Protein AF-A0A352Q0L5-F1 (afdb_monomer_lite)

Foldseek 3Di:
DPPPDDPPDDDPVDDDPDDDDWLPAQAQKEKEFAFPDDAPQDAQKKKWKKWAALDWPLVVLVLVCVVVVHPSVQKAFADIDDNSHGYITMIIGGHPPDGDDDDCPPRDDVRMDTDDMGHHHDGHHYNRTPDMDIRHDD

Radius of gyration: 18.24 Å; chains: 1; bounding box: 45×39×48 Å

Secondary structure (DSSP, 8-state):
-PPPP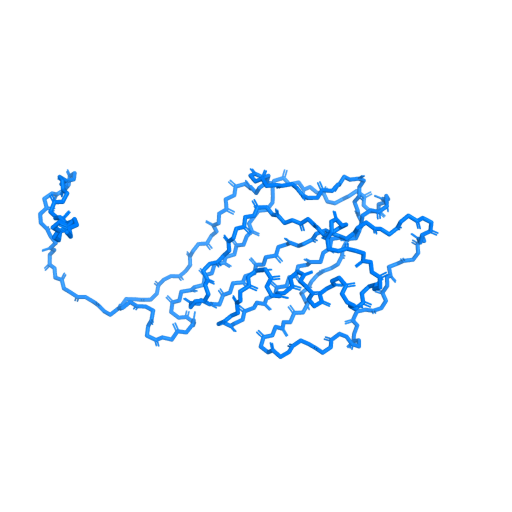P--PPPTT-S-S------SSSTTEEEEEEPS----S-SSEEEEEEEEES--HHHHHHHHHHHHT--GGGEEES----SSSEEEEEEEEE-TT--SPPP-TT---TTEEEEEEEEESS---TT---EEEEEE--

pLDDT: mean 90.78, std 8.63, range [50.72, 98.06]

Sequence (138 aa):
MPGPWSLDFNRAWGEALGHAMFRVSAEDFVVEELLDQSFSGTGEHVYVQVLKRNENTRWLAERLADQFGVPRCQIGYAGLKDRRALATQWFSVCLPGHQTLPDLSEIELSNCQILSVARHRRKLRRGTHYGNRFEIIL

Structure (mmCIF, N/CA/C/O backbone):
data_AF-A0A352Q0L5-F1
#
_entry.id   AF-A0A352Q0L5-F1
#
loop_
_atom_site.group_PDB
_atom_site.id
_atom_site.type_symbol
_atom_site.label_atom_id
_atom_site.label_alt_id
_atom_site.label_comp_id
_atom_site.label_asym_id
_atom_site.label_entity_id
_atom_site.label_seq_id
_atom_site.pdbx_PDB_ins_code
_atom_site.Cartn_x
_atom_site.Cartn_y
_atom_site.Cartn_z
_atom_site.occupancy
_atom_site.B_iso_or_equiv
_atom_site.auth_seq_id
_atom_site.auth_comp_id
_atom_site.auth_asym_id
_atom_site.auth_atom_id
_atom_site.pdbx_PDB_model_num
ATOM 1 N N . MET A 1 1 ? 4.919 29.223 -22.007 1.00 50.72 1 MET A N 1
ATOM 2 C CA . MET A 1 1 ? 4.958 27.748 -21.937 1.00 50.72 1 MET A CA 1
ATOM 3 C C . MET A 1 1 ? 6.346 27.355 -21.464 1.00 50.72 1 MET A C 1
ATOM 5 O O . MET A 1 1 ? 7.288 27.820 -22.097 1.00 50.72 1 MET A O 1
ATOM 9 N N . PRO A 1 2 ? 6.520 26.589 -20.375 1.00 53.91 2 PRO A N 1
ATOM 10 C CA . PRO A 1 2 ? 7.808 25.944 -20.143 1.00 53.91 2 PRO A CA 1
ATOM 11 C C . PRO A 1 2 ? 8.100 25.061 -21.365 1.00 53.91 2 PRO A C 1
ATOM 13 O O . PRO A 1 2 ? 7.200 24.362 -21.834 1.00 53.91 2 PRO A O 1
ATOM 16 N N . GLY A 1 3 ? 9.301 25.177 -21.937 1.00 62.97 3 GLY A N 1
ATOM 17 C CA . GLY A 1 3 ? 9.722 24.364 -23.080 1.00 62.97 3 GLY A CA 1
ATOM 18 C C . GLY A 1 3 ? 9.716 22.866 -22.745 1.00 62.97 3 GLY A C 1
ATOM 19 O O . GLY A 1 3 ? 9.602 22.508 -21.569 1.00 62.97 3 GLY A O 1
ATOM 20 N N . PRO A 1 4 ? 9.815 21.977 -23.749 1.00 77.06 4 PRO A N 1
ATOM 21 C CA . PRO A 1 4 ? 9.886 20.546 -23.492 1.00 77.06 4 PRO A CA 1
ATOM 22 C C . PRO A 1 4 ? 11.085 20.267 -22.584 1.00 77.06 4 PRO A C 1
ATOM 24 O O . PRO A 1 4 ? 12.217 20.636 -22.896 1.00 77.06 4 PRO A O 1
ATOM 27 N N . TRP A 1 5 ? 10.825 19.659 -21.429 1.00 75.62 5 TRP A N 1
ATOM 28 C CA . TRP A 1 5 ? 11.878 19.175 -20.549 1.00 75.62 5 TRP A CA 1
ATOM 29 C C . TRP A 1 5 ? 12.723 18.177 -21.337 1.00 75.62 5 TRP A C 1
ATOM 31 O O . TRP A 1 5 ? 12.187 17.199 -21.861 1.00 75.62 5 TRP A O 1
ATOM 41 N N . SER A 1 6 ? 14.026 18.437 -21.447 1.00 79.44 6 SER A N 1
ATOM 42 C CA . SER A 1 6 ? 14.937 17.457 -22.026 1.00 79.44 6 SER A CA 1
ATOM 43 C C . SER A 1 6 ? 14.931 16.210 -21.144 1.00 79.44 6 SER A C 1
ATOM 45 O O . SER A 1 6 ? 15.141 16.305 -19.935 1.00 79.44 6 SER A O 1
ATOM 47 N N . LEU A 1 7 ? 14.670 15.052 -21.750 1.00 80.25 7 LEU A N 1
ATOM 48 C CA . LEU A 1 7 ? 14.841 13.742 -21.115 1.00 80.25 7 LEU A CA 1
ATOM 49 C C . LEU A 1 7 ? 16.274 13.211 -21.290 1.00 80.25 7 LEU A C 1
ATOM 51 O O . LEU A 1 7 ? 16.550 12.060 -20.949 1.00 80.25 7 LEU A O 1
ATOM 55 N N . ASP A 1 8 ? 17.172 14.040 -21.826 1.00 82.75 8 ASP A N 1
ATOM 56 C CA . ASP A 1 8 ? 18.585 13.732 -22.023 1.00 82.75 8 ASP A CA 1
ATOM 57 C C . ASP A 1 8 ? 19.369 13.962 -20.723 1.00 82.75 8 ASP A C 1
ATOM 59 O O . ASP A 1 8 ? 20.071 14.956 -20.532 1.00 82.75 8 ASP A O 1
ATOM 63 N N . PHE A 1 9 ? 19.135 13.076 -19.757 1.00 86.81 9 PHE A N 1
ATOM 64 C CA . PHE A 1 9 ? 19.859 13.064 -18.492 1.00 86.81 9 PHE A CA 1
ATOM 65 C C . PHE A 1 9 ? 21.189 12.323 -18.646 1.00 86.81 9 PHE A C 1
ATOM 67 O O . PHE A 1 9 ? 21.256 11.293 -19.315 1.00 86.81 9 PHE A O 1
ATOM 74 N N . ASN A 1 10 ? 22.227 12.786 -17.940 1.00 91.19 10 ASN A N 1
ATOM 75 C CA . ASN A 1 10 ? 23.515 12.092 -17.874 1.00 91.19 10 ASN A CA 1
ATOM 76 C C . ASN A 1 10 ? 23.330 10.622 -17.454 1.00 91.19 10 ASN A C 1
ATOM 78 O O . ASN A 1 10 ? 22.744 10.333 -16.407 1.00 91.19 10 ASN A O 1
ATOM 82 N N . ARG A 1 11 ? 23.869 9.694 -18.251 1.00 90.44 11 ARG A N 1
ATOM 83 C CA . ARG A 1 11 ? 23.773 8.246 -18.020 1.00 90.44 11 ARG A CA 1
ATOM 84 C C . ARG A 1 11 ? 25.062 7.718 -17.401 1.00 90.44 11 ARG A C 1
ATOM 86 O O . ARG A 1 11 ? 26.132 7.878 -17.977 1.00 90.44 11 ARG A O 1
ATOM 93 N N . ALA A 1 12 ? 24.959 7.027 -16.266 1.00 93.94 12 ALA A N 1
ATOM 94 C CA . ALA A 1 12 ? 26.126 6.457 -15.582 1.00 93.94 12 ALA A CA 1
ATOM 95 C C . ALA A 1 12 ? 26.863 5.380 -16.407 1.00 93.94 12 ALA A C 1
ATOM 97 O O . ALA A 1 12 ? 28.054 5.171 -16.200 1.00 93.94 12 ALA A O 1
ATOM 98 N N . TRP A 1 13 ? 26.167 4.717 -17.339 1.00 92.50 13 TRP A N 1
ATOM 99 C CA . TRP A 1 13 ? 26.669 3.556 -18.091 1.00 92.50 13 TRP A CA 1
ATOM 100 C C . TRP A 1 13 ? 26.662 3.751 -19.617 1.00 92.50 13 TRP A C 1
ATOM 102 O O . TRP A 1 13 ? 26.784 2.780 -20.357 1.00 92.50 13 TRP A O 1
ATOM 112 N N . GLY A 1 14 ? 26.524 4.992 -20.096 1.00 92.19 14 GLY A N 1
ATOM 113 C CA . GLY A 1 14 ? 26.389 5.290 -21.526 1.00 92.19 14 GLY A CA 1
ATOM 114 C C . GLY A 1 14 ? 24.984 5.024 -22.078 1.00 92.19 14 GLY A C 1
ATOM 115 O O . GLY A 1 14 ? 24.009 4.967 -21.325 1.00 92.19 14 GLY A O 1
ATOM 116 N N . GLU A 1 15 ? 24.878 4.921 -23.403 1.00 92.06 15 GLU A N 1
ATOM 117 C CA . GLU A 1 15 ? 23.601 4.815 -24.120 1.00 92.06 15 GLU A CA 1
ATOM 118 C C . GLU A 1 15 ? 22.881 3.474 -23.926 1.00 92.06 15 GLU A C 1
ATOM 120 O O . GLU A 1 15 ? 23.479 2.449 -23.598 1.00 92.06 15 GLU A O 1
ATOM 125 N N . ALA A 1 16 ? 21.564 3.479 -24.152 1.00 90.38 16 ALA A N 1
ATOM 126 C CA . ALA A 1 16 ? 20.765 2.257 -24.140 1.00 90.38 16 ALA A CA 1
ATOM 127 C C . ALA A 1 16 ? 21.186 1.306 -25.276 1.00 90.38 16 ALA A C 1
ATOM 129 O O . ALA A 1 16 ? 21.384 1.729 -26.412 1.00 90.38 16 ALA A O 1
ATOM 130 N N . LEU A 1 17 ? 21.265 0.005 -24.981 1.00 94.00 17 LEU A N 1
ATOM 131 C CA . LEU A 1 17 ? 21.675 -1.021 -25.952 1.00 94.00 17 LEU A CA 1
ATOM 132 C C . LEU A 1 17 ? 20.545 -1.464 -26.901 1.00 94.00 17 LEU A C 1
ATOM 134 O O . LEU A 1 17 ? 20.798 -2.168 -27.874 1.00 94.00 17 LEU A O 1
ATOM 138 N N . GLY A 1 18 ? 19.296 -1.090 -26.614 1.00 94.19 18 GLY A N 1
ATOM 139 C CA . GLY A 1 18 ? 18.121 -1.499 -27.378 1.00 94.19 18 GLY A CA 1
ATOM 140 C C . GLY A 1 18 ? 16.820 -0.967 -26.781 1.00 94.19 18 GLY A C 1
ATOM 141 O O . GLY A 1 18 ? 16.833 -0.141 -25.867 1.00 94.19 18 GLY A O 1
ATOM 142 N N . HIS A 1 19 ? 15.696 -1.460 -27.301 1.00 95.19 19 HIS A N 1
ATOM 143 C CA . HIS A 1 19 ? 14.349 -1.073 -26.882 1.00 95.19 19 HIS A CA 1
ATOM 144 C C . HIS A 1 19 ? 13.561 -2.301 -26.425 1.00 95.19 19 HIS A C 1
ATOM 146 O O . HIS A 1 19 ? 13.763 -3.396 -26.947 1.00 95.19 19 HIS A O 1
ATOM 152 N N . ALA A 1 20 ? 12.650 -2.093 -25.481 1.00 96.25 20 ALA A N 1
ATOM 153 C CA . ALA A 1 20 ? 11.746 -3.108 -24.960 1.00 96.25 20 ALA A CA 1
ATOM 154 C C . ALA A 1 20 ? 10.381 -2.478 -24.662 1.00 96.25 20 ALA A C 1
ATOM 156 O O . ALA A 1 20 ? 10.263 -1.247 -24.595 1.00 96.25 20 ALA A O 1
ATOM 157 N N . MET A 1 21 ? 9.356 -3.309 -24.496 1.00 96.50 21 MET A N 1
ATOM 158 C CA . MET A 1 21 ? 8.046 -2.821 -24.087 1.00 96.50 21 MET A CA 1
ATOM 159 C C . MET A 1 21 ? 8.019 -2.708 -22.561 1.00 96.50 21 MET A C 1
ATOM 161 O O . MET A 1 21 ? 8.751 -3.379 -21.852 1.00 96.50 21 MET A O 1
ATOM 165 N N . PHE A 1 22 ? 7.207 -1.805 -22.019 1.00 94.50 22 PHE A N 1
ATOM 166 C CA . PHE A 1 22 ? 7.149 -1.614 -20.572 1.00 94.50 22 PHE A CA 1
ATOM 167 C C . PHE A 1 22 ? 5.721 -1.335 -20.137 1.00 94.50 22 PHE A C 1
ATOM 169 O O . PHE A 1 22 ? 5.088 -0.413 -20.661 1.00 94.50 22 PHE A O 1
ATOM 176 N N . ARG A 1 23 ? 5.238 -2.101 -19.148 1.00 93.88 23 ARG A N 1
ATOM 177 C CA . ARG A 1 23 ? 3.869 -1.994 -18.612 1.00 93.88 23 ARG A CA 1
ATOM 178 C C . ARG A 1 23 ? 2.803 -2.143 -19.712 1.00 93.88 23 ARG A C 1
ATOM 180 O O . ARG A 1 23 ? 1.909 -1.296 -19.807 1.00 93.88 23 ARG A O 1
ATOM 187 N N . VAL A 1 24 ? 2.915 -3.174 -20.559 1.00 96.38 24 VAL A N 1
ATOM 188 C CA . VAL A 1 24 ? 1.899 -3.485 -21.587 1.00 96.38 24 VAL A CA 1
ATOM 189 C C . VAL A 1 24 ? 0.619 -3.963 -20.906 1.00 96.38 24 VAL A C 1
ATOM 191 O O . VAL A 1 24 ? -0.474 -3.499 -21.232 1.00 96.38 24 VAL A O 1
ATOM 194 N N . SER A 1 25 ? 0.771 -4.830 -19.908 1.00 96.38 25 SER A N 1
ATOM 195 C CA . SER A 1 25 ? -0.263 -5.264 -18.974 1.00 96.38 25 SER A CA 1
ATOM 196 C C . SER A 1 25 ? 0.046 -4.794 -17.541 1.00 96.38 25 SER A C 1
ATOM 198 O O . SER A 1 25 ? 1.108 -4.228 -17.268 1.00 96.38 25 SER A O 1
ATOM 200 N N . ALA A 1 26 ? -0.892 -4.985 -16.607 1.00 96.06 26 ALA A N 1
ATOM 201 C CA . ALA A 1 26 ? -0.633 -4.678 -15.196 1.00 96.06 26 ALA A CA 1
ATOM 202 C C . ALA A 1 26 ? 0.343 -5.691 -14.581 1.00 96.06 26 ALA A C 1
ATOM 204 O O . ALA A 1 26 ? 1.119 -5.351 -13.692 1.00 96.06 26 ALA A O 1
ATOM 205 N N . GLU A 1 27 ? 0.281 -6.922 -15.075 1.00 97.00 27 GLU A N 1
ATOM 206 C CA . GLU A 1 27 ? 1.064 -8.077 -14.667 1.00 97.00 27 GLU A CA 1
ATOM 207 C C . GLU A 1 27 ? 2.545 -7.933 -15.057 1.00 97.00 27 GLU A C 1
ATOM 209 O O . GLU A 1 27 ? 3.405 -8.453 -14.358 1.00 97.00 27 GLU A O 1
ATOM 214 N N . ASP A 1 28 ? 2.861 -7.134 -16.082 1.00 97.56 28 ASP A N 1
ATOM 215 C CA . ASP A 1 28 ? 4.249 -6.826 -16.468 1.00 97.56 28 ASP A CA 1
ATOM 216 C C . ASP A 1 28 ? 4.979 -5.945 -15.442 1.00 97.56 28 ASP A C 1
ATOM 218 O O . ASP A 1 28 ? 6.179 -5.699 -15.568 1.00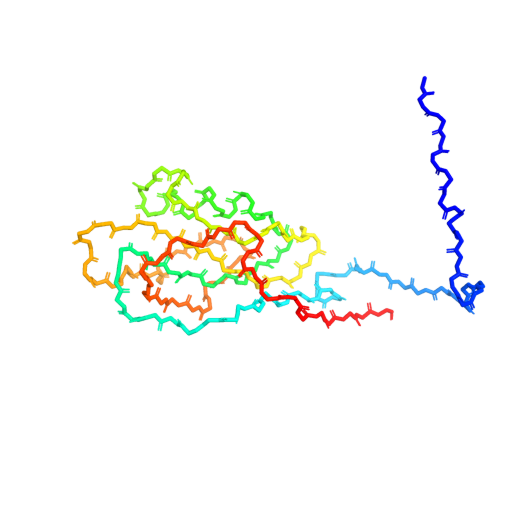 97.56 28 ASP A O 1
ATOM 222 N N . PHE A 1 29 ? 4.255 -5.385 -14.471 1.00 97.88 29 PHE A N 1
ATOM 223 C CA . PHE A 1 29 ? 4.815 -4.509 -13.452 1.00 97.88 29 PHE A CA 1
ATOM 224 C C . PHE A 1 29 ? 4.164 -4.784 -12.105 1.00 97.88 29 PHE A C 1
ATOM 226 O O . PHE A 1 29 ? 3.197 -4.127 -11.697 1.00 97.88 29 PHE A O 1
ATOM 233 N N . VAL A 1 30 ? 4.728 -5.768 -11.412 1.00 98.06 30 VAL A N 1
ATOM 234 C CA . VAL A 1 30 ? 4.295 -6.159 -10.076 1.00 98.06 30 VAL A CA 1
ATOM 235 C C . VAL A 1 30 ? 5.074 -5.368 -9.035 1.00 98.06 30 VAL A C 1
ATOM 237 O O . VAL A 1 30 ? 6.301 -5.260 -9.099 1.00 98.06 30 VAL A O 1
ATOM 240 N N . VAL A 1 31 ? 4.357 -4.810 -8.062 1.00 97.50 31 VAL A N 1
ATOM 241 C CA . VAL A 1 31 ? 4.946 -4.075 -6.938 1.00 97.50 31 VAL A CA 1
ATOM 242 C C . VAL A 1 31 ? 4.457 -4.666 -5.630 1.00 97.50 31 VAL A C 1
ATOM 244 O O . VAL A 1 31 ? 3.280 -4.549 -5.298 1.00 97.50 31 VAL A O 1
ATOM 247 N N . GLU A 1 32 ? 5.363 -5.230 -4.848 1.00 96.81 32 GLU A N 1
ATOM 248 C CA . GLU A 1 32 ? 5.063 -5.715 -3.507 1.00 96.81 32 GLU A CA 1
ATOM 249 C C . GLU A 1 32 ? 5.581 -4.730 -2.455 1.00 96.81 32 GLU A C 1
ATOM 251 O O . GLU A 1 32 ? 6.781 -4.449 -2.391 1.00 96.81 32 GLU A O 1
ATOM 256 N N . GLU A 1 33 ? 4.686 -4.177 -1.630 1.00 96.06 33 GLU A N 1
ATOM 257 C CA . GLU A 1 33 ? 5.084 -3.318 -0.511 1.00 96.06 33 GLU A CA 1
ATOM 258 C C . GLU A 1 33 ? 5.622 -4.142 0.662 1.00 96.06 33 GLU A C 1
ATOM 260 O O . GLU A 1 33 ? 4.903 -4.953 1.249 1.00 96.06 33 GLU A O 1
ATOM 265 N N . LEU A 1 34 ? 6.868 -3.861 1.052 1.00 94.25 34 LEU A N 1
ATOM 266 C CA . LEU A 1 34 ? 7.534 -4.509 2.176 1.00 94.25 34 LEU A CA 1
ATOM 267 C C . LEU A 1 34 ? 7.494 -3.604 3.413 1.00 94.25 34 LEU A C 1
ATOM 269 O O . LEU A 1 34 ? 7.885 -2.432 3.362 1.00 94.25 34 LEU A O 1
ATOM 273 N N . LEU A 1 35 ? 7.049 -4.157 4.541 1.00 92.06 35 LEU A N 1
ATOM 274 C CA . LEU A 1 35 ? 7.146 -3.522 5.855 1.00 92.06 35 LEU A CA 1
ATOM 275 C C . LEU A 1 35 ? 8.302 -4.152 6.642 1.00 92.06 35 LEU A C 1
ATOM 277 O O . LEU A 1 35 ? 8.431 -5.370 6.659 1.00 92.06 35 LEU A O 1
ATOM 281 N N . ASP A 1 36 ? 9.093 -3.335 7.339 1.00 83.81 36 ASP A N 1
ATOM 282 C CA . ASP A 1 36 ? 10.144 -3.791 8.271 1.00 83.81 36 ASP A CA 1
ATOM 283 C C . ASP A 1 36 ? 9.591 -3.867 9.701 1.00 83.81 36 ASP A C 1
ATOM 285 O O . ASP A 1 36 ? 10.094 -3.254 10.642 1.00 83.81 36 ASP A O 1
ATOM 289 N N . GLN A 1 37 ? 8.430 -4.505 9.855 1.00 77.75 37 GLN A N 1
ATOM 290 C CA . GLN A 1 37 ? 7.801 -4.652 11.163 1.00 77.75 37 GLN A CA 1
ATOM 291 C C . GLN A 1 37 ? 6.888 -5.869 11.230 1.00 77.75 37 GLN A C 1
ATOM 293 O O . GLN A 1 37 ? 6.075 -6.118 10.340 1.00 77.75 37 GLN A O 1
ATOM 298 N N . SER A 1 38 ? 6.954 -6.557 12.365 1.00 88.38 38 SER A N 1
ATOM 299 C CA . SER A 1 38 ? 5.945 -7.531 12.760 1.00 88.38 38 SER A CA 1
ATOM 300 C C . SER A 1 38 ? 4.718 -6.824 13.332 1.00 88.38 38 SER A C 1
ATOM 302 O O . SER A 1 38 ? 4.819 -5.840 14.076 1.00 88.38 38 SER A O 1
ATOM 304 N N . PHE A 1 39 ? 3.535 -7.350 13.027 1.00 94.12 39 PHE A N 1
ATOM 305 C CA . PHE A 1 39 ? 2.299 -6.875 13.639 1.00 94.12 39 PHE A CA 1
ATOM 306 C C . PHE A 1 39 ? 2.240 -7.265 15.116 1.00 94.12 39 PHE A C 1
ATOM 308 O O . PHE A 1 39 ? 2.735 -8.310 15.523 1.00 94.12 39 PHE A O 1
ATOM 315 N N . SER A 1 40 ? 1.619 -6.419 15.940 1.00 93.25 40 SER A N 1
ATOM 316 C CA . SER A 1 40 ? 1.625 -6.614 17.399 1.00 93.25 40 SER A CA 1
ATOM 317 C C . SER A 1 40 ? 0.489 -7.510 17.887 1.00 93.25 40 SER A C 1
ATOM 319 O O . SER A 1 40 ? 0.373 -7.723 19.091 1.00 93.25 40 SER A O 1
ATOM 321 N N . GLY A 1 41 ? -0.413 -7.934 16.994 1.00 92.12 41 GLY A N 1
ATOM 322 C CA . GLY A 1 41 ? -1.609 -8.725 17.315 1.00 92.12 41 GLY A CA 1
ATOM 323 C C . GLY A 1 41 ? -2.661 -7.984 18.152 1.00 92.12 41 GLY A C 1
ATOM 324 O O . GLY A 1 41 ? -3.760 -8.479 18.352 1.00 92.12 41 GLY A O 1
ATOM 325 N N . THR A 1 42 ? -2.349 -6.775 18.615 1.00 91.31 42 THR A N 1
ATOM 326 C CA . THR A 1 42 ? -3.158 -5.952 19.520 1.00 91.31 42 THR A CA 1
ATOM 327 C C . THR A 1 42 ? -3.059 -4.483 19.130 1.00 91.31 42 THR A C 1
ATOM 329 O O . THR A 1 42 ? -2.083 -4.075 18.490 1.00 91.31 42 THR A O 1
ATOM 332 N N . GLY A 1 43 ? -4.036 -3.687 19.564 1.00 92.44 43 GLY A N 1
ATOM 333 C CA . GLY A 1 43 ? -4.070 -2.239 19.375 1.00 92.44 43 GLY A CA 1
ATOM 334 C C . GLY A 1 43 ? -5.286 -1.759 18.592 1.00 92.44 43 GLY A C 1
ATOM 335 O O . GLY A 1 43 ? -6.090 -2.544 18.091 1.00 92.44 43 GLY A O 1
ATOM 336 N N . GLU A 1 44 ? -5.413 -0.443 18.492 1.00 94.44 44 GLU A N 1
ATOM 337 C CA . GLU A 1 44 ? -6.574 0.207 17.879 1.00 94.44 44 GLU A CA 1
ATOM 338 C C . GLU A 1 44 ? -6.511 0.211 16.351 1.00 94.44 44 GLU A C 1
ATOM 340 O O . GLU A 1 44 ? -7.511 0.507 15.710 1.00 94.44 44 GLU A O 1
ATOM 345 N N . HIS A 1 45 ? -5.373 -0.138 15.743 1.00 95.38 45 HIS A N 1
ATOM 346 C CA . HIS A 1 45 ? -5.250 -0.159 14.291 1.00 95.38 45 HIS A CA 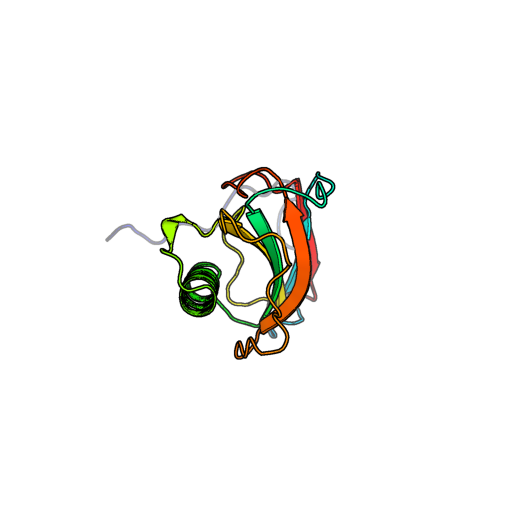1
ATOM 347 C C . HIS A 1 45 ? -5.428 -1.558 13.713 1.00 95.38 45 HIS A C 1
ATOM 349 O O . HIS A 1 45 ? -4.785 -2.514 14.147 1.00 95.38 45 HIS A O 1
ATOM 355 N N . VAL A 1 46 ? -6.239 -1.651 12.664 1.00 95.31 46 VAL A N 1
ATOM 356 C CA . VAL A 1 46 ? -6.336 -2.819 11.789 1.00 95.31 46 VAL A CA 1
ATOM 357 C C . VAL A 1 46 ? -5.560 -2.526 10.518 1.00 95.31 46 VAL A C 1
ATOM 359 O O . VAL A 1 46 ? -5.844 -1.562 9.813 1.00 95.31 46 VAL A O 1
ATOM 362 N N . TYR A 1 47 ? -4.545 -3.332 10.252 1.00 95.50 47 TYR A N 1
ATOM 363 C CA . TYR A 1 47 ? -3.783 -3.314 9.020 1.00 95.50 47 TYR A CA 1
ATOM 364 C C . TYR A 1 47 ? -4.438 -4.252 8.022 1.00 95.50 47 TYR A C 1
ATOM 366 O O . TYR A 1 47 ? -4.795 -5.369 8.382 1.00 95.50 47 TYR A O 1
ATOM 374 N N . VAL A 1 48 ? -4.578 -3.790 6.785 1.00 94.94 48 VAL A N 1
ATOM 375 C CA . VAL A 1 48 ? -5.166 -4.539 5.676 1.00 94.94 48 VAL A CA 1
ATOM 376 C C . VAL A 1 48 ? -4.189 -4.486 4.512 1.00 94.94 48 VAL A C 1
ATOM 378 O O . VAL A 1 48 ? -3.838 -3.397 4.049 1.00 94.94 48 VAL A O 1
ATOM 381 N N . GLN A 1 49 ? -3.733 -5.649 4.055 1.00 95.50 49 GLN A N 1
ATOM 382 C CA . GLN A 1 49 ? -2.960 -5.769 2.827 1.00 95.50 49 GLN A CA 1
ATOM 383 C C . GLN A 1 49 ? -3.921 -5.974 1.672 1.00 95.50 49 GLN A C 1
ATOM 385 O O . GLN A 1 49 ? -4.734 -6.899 1.690 1.00 95.50 49 GLN A O 1
ATOM 390 N N . VAL A 1 50 ? -3.809 -5.127 0.660 1.00 95.75 50 VAL A N 1
ATOM 391 C CA . VAL A 1 50 ? -4.673 -5.167 -0.511 1.00 95.75 50 VAL A CA 1
ATOM 392 C C . VAL A 1 50 ? -3.815 -5.352 -1.750 1.00 95.75 50 VAL A C 1
ATOM 394 O O . VAL A 1 50 ? -2.916 -4.551 -2.004 1.00 95.75 50 VAL A O 1
ATOM 397 N N . LEU A 1 51 ? -4.111 -6.390 -2.525 1.00 96.00 51 LEU A N 1
ATOM 398 C CA . LEU A 1 51 ? -3.724 -6.495 -3.923 1.00 96.00 51 LEU A CA 1
ATOM 399 C C . LEU A 1 51 ? -4.653 -5.601 -4.736 1.00 96.00 51 LEU A C 1
ATOM 401 O O . LEU A 1 51 ? -5.868 -5.701 -4.606 1.00 96.00 51 LEU A O 1
ATOM 405 N N . LYS A 1 52 ? -4.102 -4.742 -5.582 1.00 95.50 52 LYS A N 1
ATOM 406 C CA . LYS A 1 52 ? -4.864 -3.882 -6.485 1.00 95.50 52 LYS A CA 1
ATOM 407 C C . LYS A 1 52 ? -4.339 -4.015 -7.908 1.00 95.50 52 LYS A C 1
ATOM 409 O O . LYS A 1 52 ? -3.127 -4.056 -8.123 1.00 95.50 52 LYS A O 1
ATOM 414 N N . ARG A 1 53 ? -5.242 -3.992 -8.882 1.00 96.75 53 ARG A N 1
ATOM 415 C CA . ARG A 1 53 ? -4.924 -4.008 -10.312 1.00 96.75 53 ARG A CA 1
ATOM 416 C C . ARG A 1 53 ? -5.439 -2.735 -10.962 1.00 96.75 53 ARG A C 1
ATOM 418 O O . ARG A 1 53 ? -6.632 -2.479 -10.945 1.00 96.75 53 ARG A O 1
ATOM 425 N N . ASN A 1 54 ? -4.558 -1.935 -11.558 1.00 95.75 54 ASN A N 1
ATOM 426 C CA . ASN A 1 54 ? -4.945 -0.706 -12.273 1.00 95.75 54 ASN A CA 1
ATOM 427 C C . ASN A 1 54 ? -5.662 0.381 -11.436 1.00 95.75 54 ASN A C 1
ATOM 429 O O . ASN A 1 54 ? -6.200 1.341 -11.999 1.00 95.75 54 ASN A O 1
ATOM 433 N N . GLU A 1 55 ? -5.582 0.295 -10.104 1.00 95.62 55 GLU A N 1
ATOM 434 C CA . GLU A 1 55 ? -6.263 1.209 -9.180 1.00 95.62 55 GLU A CA 1
ATOM 435 C C . GLU A 1 55 ? -5.339 2.191 -8.456 1.00 95.62 55 GLU A 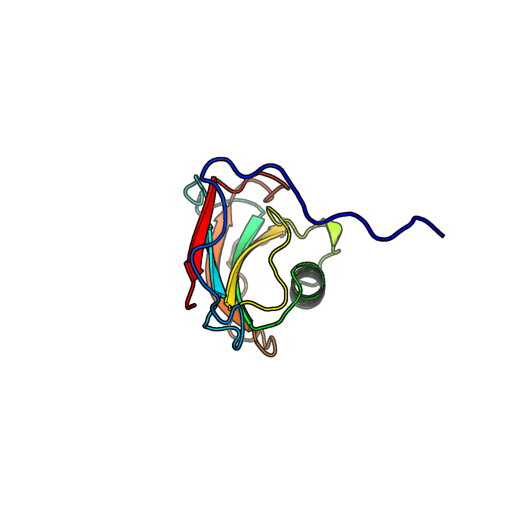C 1
ATOM 437 O O . GLU A 1 55 ? -4.128 1.988 -8.317 1.00 95.62 55 GLU A O 1
ATOM 442 N N . ASN A 1 56 ? -5.923 3.286 -7.968 1.00 94.62 56 ASN A N 1
ATOM 443 C CA . ASN A 1 56 ? -5.214 4.333 -7.236 1.00 94.62 56 ASN A CA 1
ATOM 444 C C . ASN A 1 56 ? -5.249 4.097 -5.715 1.00 94.62 56 ASN A C 1
ATOM 446 O O . ASN A 1 56 ? -6.309 3.866 -5.140 1.00 94.62 56 ASN A O 1
ATOM 450 N N . THR A 1 57 ? -4.109 4.275 -5.036 1.00 95.12 57 THR A N 1
ATOM 451 C CA . THR A 1 57 ? -4.007 4.199 -3.564 1.00 95.12 57 THR A CA 1
ATOM 452 C C . THR A 1 57 ? -5.021 5.094 -2.847 1.00 95.12 57 THR A C 1
ATOM 454 O O . THR A 1 57 ? -5.578 4.713 -1.819 1.00 95.12 57 THR A O 1
ATOM 457 N N . ARG A 1 58 ? -5.256 6.314 -3.351 1.00 95.12 58 ARG A N 1
ATOM 458 C CA . ARG A 1 58 ? -6.187 7.249 -2.717 1.00 95.12 58 ARG A CA 1
ATOM 459 C C . ARG A 1 58 ? -7.631 6.794 -2.864 1.00 95.12 58 ARG A C 1
ATOM 461 O O . ARG A 1 58 ? -8.352 6.891 -1.882 1.00 95.12 58 ARG A O 1
ATOM 468 N N . TRP A 1 59 ? -8.015 6.292 -4.030 1.00 93.75 59 TRP A N 1
ATOM 469 C CA . TRP A 1 59 ? -9.356 5.752 -4.237 1.00 93.75 59 TRP A CA 1
ATOM 470 C C . TRP A 1 59 ? -9.610 4.564 -3.302 1.00 93.75 59 TRP A C 1
ATOM 472 O O . TRP A 1 59 ? -10.601 4.539 -2.581 1.00 93.75 59 TRP A O 1
ATOM 482 N N . LEU A 1 60 ? -8.646 3.646 -3.197 1.00 93.75 60 LEU A N 1
ATOM 483 C CA . LEU A 1 60 ? -8.760 2.495 -2.303 1.00 93.75 60 LEU A CA 1
ATOM 484 C C . LEU A 1 60 ? -8.871 2.909 -0.825 1.00 93.75 60 LEU A C 1
ATOM 486 O O . LEU A 1 60 ? -9.695 2.380 -0.090 1.00 93.75 60 LEU A O 1
ATOM 490 N N . ALA A 1 61 ? -8.101 3.907 -0.387 1.00 95.25 61 ALA A N 1
ATOM 491 C CA . ALA A 1 61 ? -8.224 4.434 0.972 1.00 95.25 61 ALA A CA 1
ATOM 492 C C . ALA A 1 61 ? -9.560 5.163 1.236 1.00 95.25 61 ALA A C 1
ATOM 494 O O . ALA A 1 61 ? -9.973 5.246 2.386 1.00 95.25 61 ALA A O 1
ATOM 495 N N . GLU A 1 62 ? -10.213 5.710 0.209 1.00 94.06 62 GLU A N 1
ATOM 496 C CA . GLU A 1 62 ? -11.594 6.218 0.274 1.00 94.06 62 GLU A CA 1
ATOM 497 C C . GLU A 1 62 ? -12.569 5.058 0.499 1.00 94.06 62 GLU A C 1
ATOM 499 O O . GLU A 1 62 ? -13.303 5.065 1.477 1.00 94.06 62 GLU A O 1
ATOM 504 N N . ARG A 1 63 ? -12.496 4.014 -0.335 1.00 91.81 63 ARG A N 1
ATOM 505 C CA . ARG A 1 63 ? -13.356 2.827 -0.218 1.00 91.81 63 ARG A CA 1
ATOM 506 C C . ARG A 1 63 ? -13.215 2.117 1.124 1.00 91.81 63 ARG A C 1
ATOM 508 O O . ARG A 1 63 ? -14.215 1.746 1.720 1.00 91.81 63 ARG A O 1
ATOM 515 N N . LEU A 1 64 ? -11.989 1.973 1.628 1.00 92.25 64 LEU A N 1
ATOM 516 C CA . LEU A 1 64 ? -11.760 1.407 2.958 1.00 92.25 64 LEU A CA 1
ATOM 517 C C . LEU A 1 64 ? -12.381 2.286 4.054 1.00 92.25 64 LEU A C 1
ATOM 519 O O . LEU A 1 64 ? -12.977 1.759 4.983 1.00 92.25 64 LEU A O 1
ATOM 523 N N . ALA A 1 65 ? -12.277 3.615 3.957 1.00 93.81 65 ALA A N 1
ATOM 524 C CA . ALA A 1 65 ? -12.909 4.517 4.921 1.00 93.81 65 ALA A CA 1
ATOM 525 C C . ALA A 1 65 ? -14.437 4.344 4.942 1.00 93.81 65 ALA A C 1
ATOM 527 O O . ALA A 1 65 ? -15.007 4.181 6.020 1.00 93.81 65 ALA A O 1
ATOM 528 N N . ASP A 1 66 ? -15.053 4.316 3.755 1.00 91.06 66 ASP A N 1
ATOM 529 C CA . ASP A 1 66 ? -16.494 4.115 3.570 1.00 91.06 66 ASP A CA 1
ATOM 530 C C . ASP A 1 66 ? -16.936 2.773 4.180 1.00 91.06 66 ASP A C 1
ATOM 532 O O . ASP A 1 66 ? -17.866 2.727 4.982 1.00 91.06 66 ASP A O 1
ATOM 536 N N . GLN A 1 67 ? -16.206 1.697 3.876 1.00 87.81 67 GLN A N 1
ATOM 537 C CA . GLN A 1 67 ? -16.507 0.345 4.345 1.00 87.81 67 GLN A CA 1
ATOM 538 C C . GLN A 1 67 ? -16.397 0.191 5.865 1.00 87.81 67 GLN A C 1
ATOM 540 O O . GLN A 1 67 ? -17.198 -0.503 6.485 1.00 87.81 67 GLN A O 1
ATOM 545 N N . PHE A 1 68 ? -15.402 0.831 6.481 1.00 89.25 68 PHE A N 1
ATOM 546 C CA . PHE A 1 68 ? -15.228 0.798 7.933 1.00 89.25 68 PHE A CA 1
ATOM 547 C C . PHE A 1 68 ? -16.055 1.859 8.668 1.00 89.25 68 PHE A C 1
ATOM 549 O O . PHE A 1 68 ? -15.996 1.919 9.895 1.00 89.25 68 PHE A O 1
ATOM 556 N N . GLY A 1 69 ? -16.797 2.711 7.952 1.00 90.75 69 GLY A N 1
ATOM 557 C CA . GLY A 1 69 ? -17.577 3.792 8.553 1.00 90.75 69 GLY A CA 1
ATOM 558 C C . GLY A 1 69 ? -16.719 4.812 9.307 1.00 90.75 69 GLY A C 1
ATOM 559 O O . GLY A 1 69 ? -17.178 5.404 10.284 1.00 90.75 69 GLY A O 1
ATOM 560 N N . VAL A 1 70 ? -15.463 5.012 8.892 1.00 93.88 70 VAL A N 1
ATOM 561 C CA . VAL A 1 70 ? -14.531 5.939 9.551 1.00 93.88 70 VAL A CA 1
ATOM 562 C C . VAL A 1 70 ? -14.174 7.118 8.652 1.00 93.88 70 VAL A C 1
ATOM 564 O O . VAL A 1 70 ? -14.129 6.989 7.430 1.00 93.88 70 VAL A O 1
ATOM 567 N N . PRO A 1 71 ? -13.812 8.279 9.221 1.00 96.25 71 PRO A N 1
ATOM 568 C CA . PRO A 1 71 ? -13.268 9.370 8.429 1.00 96.25 71 PRO A CA 1
ATOM 569 C C . PRO A 1 71 ? -11.973 8.960 7.723 1.00 96.25 71 PRO A C 1
ATOM 571 O O . PRO A 1 71 ? -11.122 8.273 8.292 1.00 96.25 71 PRO A O 1
ATOM 574 N N . ARG A 1 72 ? -11.736 9.492 6.519 1.00 95.62 72 ARG A N 1
ATOM 575 C CA . ARG A 1 72 ? -10.511 9.236 5.741 1.00 95.62 72 ARG A CA 1
ATOM 576 C C . ARG A 1 72 ? -9.217 9.508 6.515 1.00 95.62 72 ARG A C 1
ATOM 578 O O . ARG A 1 72 ? -8.204 8.852 6.275 1.00 95.62 72 ARG A O 1
ATOM 585 N N . CYS A 1 73 ? -9.232 10.456 7.453 1.00 95.69 73 CYS A N 1
ATOM 586 C CA . CYS A 1 73 ? -8.083 10.755 8.305 1.00 95.69 73 CYS A CA 1
ATOM 587 C C . CYS A 1 73 ? -7.705 9.602 9.251 1.00 95.69 73 CYS A C 1
ATOM 589 O O . CYS A 1 73 ? -6.581 9.601 9.750 1.00 95.69 73 CYS A O 1
ATOM 591 N N . GLN A 1 74 ? -8.571 8.605 9.455 1.00 97.00 74 GLN A N 1
ATOM 592 C CA . GLN A 1 74 ? -8.262 7.379 10.197 1.00 97.00 74 GLN A CA 1
ATOM 593 C C . GLN A 1 74 ? -7.560 6.319 9.346 1.00 97.00 74 GLN A C 1
ATOM 595 O O . GLN A 1 74 ? -6.955 5.399 9.896 1.00 97.00 74 GLN A O 1
ATOM 600 N N . ILE A 1 75 ? -7.539 6.494 8.022 1.00 97.38 75 ILE A N 1
ATOM 601 C CA . ILE A 1 75 ? -6.797 5.631 7.108 1.00 97.38 75 ILE A CA 1
ATOM 602 C C . ILE A 1 75 ? -5.341 6.103 7.013 1.00 97.38 75 ILE A C 1
ATOM 604 O O . ILE A 1 75 ? -5.038 7.298 6.924 1.00 97.38 75 ILE A O 1
ATOM 608 N N . GLY A 1 76 ? -4.416 5.155 7.085 1.00 97.38 76 GLY A N 1
ATOM 609 C CA . GLY A 1 76 ? -2.977 5.337 6.926 1.00 97.38 76 GLY A CA 1
ATOM 610 C C . GLY A 1 76 ? -2.435 4.436 5.826 1.00 97.38 76 GLY A C 1
ATOM 611 O O . GLY A 1 76 ? -2.989 3.371 5.586 1.00 97.38 76 GLY A O 1
ATOM 612 N N . TYR A 1 77 ? -1.379 4.875 5.149 1.00 97.19 77 TYR A N 1
ATOM 613 C CA . TYR A 1 77 ? -0.636 4.111 4.145 1.00 97.19 77 TYR A CA 1
ATOM 614 C C . TYR A 1 77 ? 0.772 4.699 4.005 1.00 97.19 77 TYR A C 1
ATOM 616 O O . TYR A 1 77 ? 0.976 5.897 4.246 1.00 97.19 77 TYR A O 1
ATOM 624 N N . ALA A 1 78 ? 1.745 3.870 3.619 1.00 94.69 78 ALA A N 1
ATOM 625 C CA . ALA A 1 78 ? 3.153 4.265 3.606 1.00 94.69 78 ALA A CA 1
ATOM 626 C C . ALA A 1 78 ? 3.550 5.136 2.408 1.00 94.69 78 ALA A C 1
ATOM 628 O O . ALA A 1 78 ? 4.427 5.993 2.515 1.00 94.69 78 ALA A O 1
ATOM 629 N N . GLY A 1 79 ? 2.885 4.974 1.271 1.00 92.44 79 GLY A N 1
ATOM 630 C CA . GLY A 1 79 ? 3.182 5.738 0.068 1.00 92.44 79 GLY A CA 1
ATOM 631 C C . GLY A 1 79 ? 2.081 5.617 -0.968 1.00 92.44 79 GLY A C 1
ATOM 632 O O . GLY A 1 79 ? 1.088 4.923 -0.765 1.00 92.44 79 GLY A O 1
ATOM 633 N N . LEU A 1 80 ? 2.246 6.315 -2.084 1.00 93.06 80 LEU A N 1
ATOM 634 C CA . LEU A 1 80 ? 1.431 6.056 -3.264 1.00 93.06 80 LEU A CA 1
ATOM 635 C C . LEU A 1 80 ? 2.042 4.880 -4.026 1.00 93.06 80 LEU A C 1
ATOM 637 O O . LEU A 1 80 ? 3.257 4.684 -3.999 1.00 93.06 80 LEU A O 1
ATOM 641 N N . LYS A 1 81 ? 1.197 4.112 -4.701 1.00 90.19 81 LYS A N 1
ATOM 642 C CA . LYS A 1 81 ? 1.620 3.074 -5.637 1.00 90.19 81 LYS A CA 1
ATOM 643 C C . LYS A 1 81 ? 1.158 3.439 -7.038 1.00 90.19 81 LYS A C 1
ATOM 645 O O . LYS A 1 81 ? 0.125 4.095 -7.205 1.00 90.19 81 LYS A O 1
ATOM 650 N N . ASP A 1 82 ? 1.928 3.001 -8.028 1.00 90.19 82 ASP A N 1
ATOM 651 C CA . ASP A 1 82 ? 1.592 3.153 -9.439 1.00 90.19 82 ASP A CA 1
ATOM 652 C C . ASP A 1 82 ? 0.168 2.678 -9.715 1.00 90.19 82 ASP A C 1
ATOM 654 O O . ASP A 1 82 ? -0.257 1.636 -9.211 1.00 90.19 82 ASP A O 1
ATOM 658 N N . ARG A 1 83 ? -0.575 3.443 -10.523 1.00 92.06 83 ARG A N 1
ATOM 659 C CA . ARG A 1 83 ? -1.901 3.015 -10.973 1.00 92.06 83 ARG A CA 1
ATOM 660 C C . ARG A 1 83 ? -1.769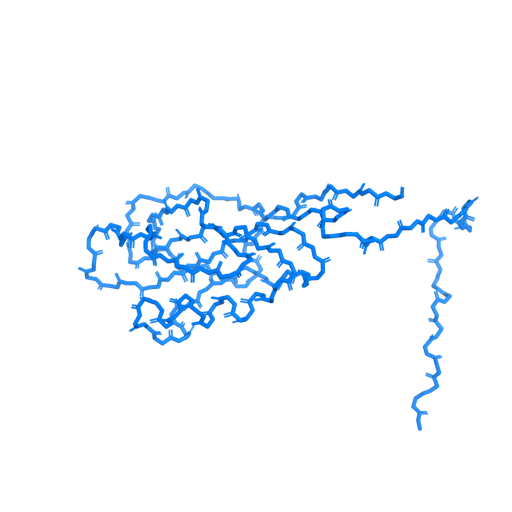 1.810 -11.898 1.00 92.06 83 ARG A C 1
ATOM 662 O O . ARG A 1 83 ? -2.336 0.778 -11.592 1.00 92.06 83 ARG A O 1
ATOM 669 N N . ARG A 1 84 ? -1.014 1.950 -12.994 1.00 94.88 84 ARG A N 1
ATOM 670 C CA . ARG A 1 84 ? -0.806 0.918 -14.027 1.00 94.88 84 ARG A CA 1
ATOM 671 C C . ARG A 1 84 ? 0.195 -0.140 -13.556 1.00 94.88 84 ARG A C 1
ATOM 673 O O . ARG A 1 84 ? 1.367 -0.063 -13.915 1.00 94.88 84 ARG A O 1
ATOM 680 N N . ALA A 1 85 ? -0.265 -1.015 -12.670 1.00 96.62 85 ALA A N 1
ATOM 681 C CA . ALA A 1 85 ? 0.514 -2.061 -12.021 1.00 96.62 85 ALA A CA 1
ATOM 682 C C . ALA A 1 85 ? -0.421 -3.074 -11.345 1.00 96.62 85 ALA A C 1
ATOM 684 O O . ALA A 1 85 ? -1.558 -2.732 -10.983 1.00 96.62 85 ALA A O 1
ATOM 685 N N . LEU A 1 86 ? 0.098 -4.274 -11.103 1.00 97.75 86 LEU A N 1
ATOM 686 C CA . LEU A 1 86 ? -0.415 -5.192 -10.097 1.00 97.75 86 LEU A CA 1
ATOM 687 C C . LEU A 1 86 ? 0.354 -4.935 -8.794 1.00 97.75 86 LEU A C 1
ATOM 689 O O . LEU A 1 86 ? 1.543 -5.210 -8.703 1.00 97.75 86 LEU A O 1
ATOM 693 N N . ALA A 1 87 ? -0.284 -4.332 -7.794 1.00 97.38 87 ALA A N 1
ATOM 694 C CA . ALA A 1 87 ? 0.426 -3.856 -6.608 1.00 97.38 87 ALA A CA 1
ATOM 695 C C . ALA A 1 87 ? -0.192 -4.385 -5.318 1.00 97.38 87 ALA A C 1
ATOM 697 O O . ALA A 1 87 ? -1.401 -4.268 -5.139 1.00 97.38 87 ALA A O 1
ATOM 698 N N . THR A 1 88 ? 0.622 -4.880 -4.387 1.00 97.00 88 THR A N 1
ATOM 699 C CA . THR A 1 88 ? 0.195 -5.099 -3.003 1.00 97.00 88 THR A CA 1
ATOM 700 C C . THR A 1 88 ? 0.593 -3.909 -2.144 1.00 97.00 88 THR A C 1
ATOM 702 O O . THR A 1 88 ? 1.681 -3.340 -2.270 1.00 97.00 88 THR A O 1
ATOM 705 N N . GLN A 1 89 ? -0.327 -3.480 -1.290 1.00 96.25 89 GLN A N 1
ATOM 706 C CA . GLN A 1 89 ? -0.143 -2.310 -0.452 1.00 96.25 89 GLN A CA 1
ATOM 707 C C . GLN A 1 89 ? -0.831 -2.495 0.896 1.00 96.25 89 GLN A C 1
ATOM 709 O O . GLN A 1 89 ? -1.956 -2.987 0.968 1.00 96.25 89 GLN A O 1
ATOM 714 N N . TRP A 1 90 ? -0.174 -2.039 1.956 1.00 96.69 90 TRP A N 1
ATOM 715 C CA . TRP A 1 90 ? -0.728 -1.978 3.293 1.00 96.69 90 TRP A CA 1
ATOM 716 C C . TRP A 1 90 ? -1.455 -0.660 3.550 1.00 96.69 90 TRP A C 1
ATOM 718 O O . TRP A 1 90 ? -0.974 0.441 3.257 1.00 96.69 90 TRP A O 1
ATOM 728 N N . PHE A 1 91 ? -2.607 -0.794 4.192 1.00 96.81 91 PHE A N 1
ATOM 729 C CA . PHE A 1 91 ? -3.362 0.291 4.798 1.00 96.81 91 PHE A CA 1
ATOM 730 C C . PHE A 1 91 ? -3.522 0.014 6.288 1.00 96.81 91 PHE A C 1
ATOM 732 O O . PHE A 1 91 ? -3.570 -1.138 6.696 1.00 96.81 91 PHE A O 1
ATOM 739 N N . SER A 1 92 ? -3.639 1.058 7.103 1.00 97.00 92 SER A N 1
ATOM 740 C CA . SER A 1 92 ? -4.059 0.942 8.503 1.00 97.00 92 SER A CA 1
ATOM 741 C C . SER A 1 92 ? -5.339 1.726 8.735 1.00 97.00 92 SER A C 1
ATOM 743 O O . SER A 1 92 ? -5.410 2.882 8.324 1.00 97.00 92 SER A O 1
ATOM 745 N N . VAL A 1 93 ? -6.279 1.163 9.476 1.00 96.50 93 VAL A N 1
ATOM 746 C CA . VAL A 1 93 ? -7.552 1.780 9.854 1.00 96.50 93 VAL A CA 1
ATOM 747 C C . VAL A 1 93 ? -7.590 1.887 11.368 1.00 96.50 93 VAL A C 1
ATOM 749 O O . VAL A 1 93 ? -7.354 0.895 12.048 1.00 96.50 93 VAL A O 1
ATOM 752 N N . CYS A 1 94 ? -7.816 3.078 11.916 1.00 96.06 94 CYS A N 1
ATOM 753 C CA . CYS A 1 94 ? -8.014 3.237 13.358 1.00 96.06 94 CYS A CA 1
ATOM 754 C C . CYS A 1 94 ? -9.459 2.886 13.738 1.00 96.06 94 CYS A C 1
ATOM 756 O O . CYS A 1 94 ? -10.385 3.543 13.269 1.00 96.06 94 CYS A O 1
ATOM 758 N N . LEU A 1 95 ? -9.630 1.876 14.586 1.00 92.88 95 LEU A N 1
ATOM 759 C CA . LEU A 1 95 ? -10.900 1.359 15.095 1.00 92.88 95 LEU A CA 1
ATOM 760 C C . LEU A 1 95 ? -10.813 1.221 16.630 1.00 92.88 95 LEU A C 1
ATOM 762 O O . LEU A 1 95 ? -10.666 0.102 17.145 1.00 92.88 95 LEU A O 1
ATOM 766 N N . PRO A 1 96 ? -10.844 2.343 17.376 1.00 88.38 96 PRO A N 1
ATOM 767 C CA . PRO A 1 96 ? -10.786 2.325 18.836 1.00 88.38 96 PRO A CA 1
ATOM 768 C C . PRO A 1 96 ? -12.005 1.599 19.418 1.00 88.38 96 PRO A C 1
ATOM 770 O O . PRO A 1 96 ? -13.109 1.689 18.887 1.00 88.38 96 PRO A O 1
ATOM 773 N N . GLY A 1 97 ? -11.807 0.843 20.498 1.00 82.94 97 GLY A N 1
ATOM 774 C CA . GLY A 1 97 ? -12.880 0.095 21.171 1.00 82.94 97 GLY A CA 1
ATOM 775 C C . GLY A 1 97 ? -13.329 -1.204 20.482 1.00 82.94 97 GLY A C 1
ATOM 776 O O . GLY A 1 97 ? -13.991 -2.022 21.117 1.00 82.94 97 GLY A O 1
ATOM 777 N N . HIS A 1 98 ? -12.921 -1.464 19.236 1.00 78.25 98 HIS A N 1
ATOM 778 C CA . HIS A 1 98 ? -13.177 -2.742 18.567 1.00 78.25 98 HIS A CA 1
ATOM 779 C C . HIS A 1 98 ? -12.101 -3.759 18.949 1.00 78.25 98 HIS A C 1
ATOM 781 O O . HIS A 1 98 ? -10.929 -3.551 18.639 1.00 78.25 98 HIS A O 1
ATOM 787 N N . GLN A 1 99 ? -12.486 -4.865 19.587 1.00 68.88 99 GLN A N 1
ATOM 788 C CA . GLN A 1 99 ? -11.544 -5.909 20.019 1.00 68.88 99 GLN A CA 1
ATOM 789 C C . GLN A 1 99 ? -11.372 -7.017 18.975 1.00 68.88 99 GLN A C 1
ATOM 791 O O . GLN A 1 99 ? -10.279 -7.556 18.817 1.00 68.88 99 GLN A O 1
ATOM 796 N N . THR A 1 100 ? -12.426 -7.322 18.220 1.00 75.38 100 THR A N 1
ATOM 797 C CA . THR A 1 100 ? -12.392 -8.307 17.139 1.00 75.38 100 THR A CA 1
ATOM 798 C C . THR A 1 100 ? -11.872 -7.690 15.845 1.00 75.38 100 THR A C 1
ATOM 800 O O . THR A 1 100 ? -11.947 -6.474 15.625 1.00 75.38 100 THR A O 1
ATOM 803 N N . LEU A 1 101 ? -11.276 -8.524 14.991 1.00 77.31 101 LEU A N 1
ATOM 804 C CA . LEU A 1 101 ? -11.025 -8.124 13.615 1.00 77.31 101 LEU A CA 1
ATOM 805 C C . LEU A 1 101 ? -12.375 -8.026 12.892 1.00 77.31 101 LEU A C 1
ATOM 807 O O . LEU A 1 101 ? -13.191 -8.934 13.045 1.00 77.31 101 LEU A O 1
ATOM 811 N N . PRO A 1 102 ? -12.628 -6.936 12.156 1.00 74.38 102 PRO A N 1
ATOM 812 C CA . PRO A 1 102 ? -13.797 -6.859 11.294 1.00 74.38 102 PRO A CA 1
ATOM 813 C C . PRO A 1 102 ? -13.750 -7.985 10.258 1.00 74.38 102 PRO A C 1
ATOM 815 O O . PRO A 1 102 ? -12.673 -8.316 9.754 1.00 74.38 102 PRO A O 1
ATOM 818 N N . ASP A 1 103 ? -14.910 -8.563 9.957 1.00 76.69 103 ASP A N 1
ATOM 819 C CA . ASP A 1 103 ? -15.028 -9.494 8.844 1.00 76.69 103 ASP A CA 1
ATOM 820 C C . ASP A 1 103 ? -14.885 -8.704 7.543 1.00 76.69 103 ASP A C 1
ATOM 822 O O . ASP A 1 103 ? -15.640 -7.768 7.278 1.00 76.69 103 ASP A O 1
ATOM 826 N N . LEU A 1 104 ? -13.843 -9.026 6.780 1.00 77.50 104 LEU A N 1
ATOM 827 C CA . LEU A 1 104 ? -13.530 -8.347 5.528 1.00 77.50 104 LEU A CA 1
ATOM 828 C C . LEU A 1 104 ? -13.940 -9.167 4.303 1.00 77.50 104 LEU A C 1
ATOM 830 O O . LEU A 1 104 ? -13.672 -8.741 3.182 1.00 77.50 104 LEU A O 1
ATOM 834 N N . SER A 1 105 ? -14.555 -10.337 4.502 1.00 71.31 105 SER A N 1
ATOM 835 C CA . SER A 1 105 ? -15.000 -11.206 3.409 1.00 71.31 105 SER A CA 1
ATOM 836 C C . SER A 1 105 ? -16.095 -10.561 2.555 1.00 71.31 105 SER A C 1
ATOM 838 O O . SER A 1 105 ? -16.169 -10.827 1.359 1.00 71.31 105 SER A O 1
ATOM 840 N N . GLU A 1 106 ? -16.873 -9.647 3.137 1.00 67.75 106 GLU A N 1
ATOM 841 C CA . GLU A 1 106 ? -17.928 -8.887 2.456 1.00 67.75 106 GLU A CA 1
ATOM 842 C C . GLU A 1 106 ? -17.410 -7.633 1.728 1.00 67.75 106 GLU A C 1
ATOM 844 O O . GLU A 1 106 ? -18.185 -6.896 1.117 1.00 67.75 106 GLU A O 1
ATOM 849 N N . ILE A 1 107 ? -16.102 -7.349 1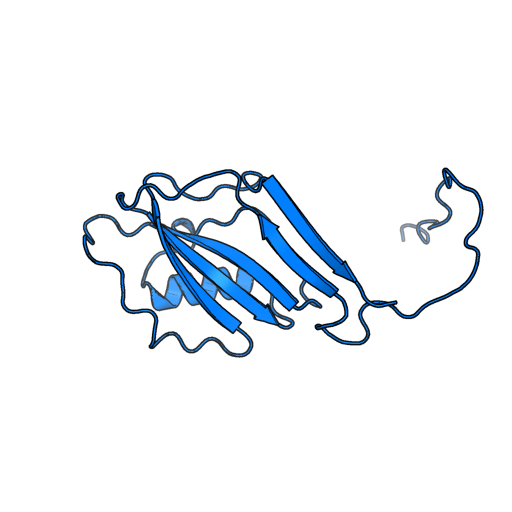.786 1.00 72.62 107 ILE A N 1
ATOM 850 C CA . ILE A 1 107 ? -15.527 -6.187 1.107 1.00 72.62 107 ILE A CA 1
ATOM 851 C C . ILE A 1 107 ? -15.378 -6.488 -0.384 1.00 72.62 107 ILE A C 1
ATOM 853 O O . ILE A 1 107 ? -14.352 -6.990 -0.848 1.00 72.62 107 ILE A O 1
ATOM 857 N N . GLU A 1 108 ? -16.390 -6.105 -1.153 1.00 74.31 108 GLU A N 1
ATOM 858 C CA . GLU A 1 108 ? -16.308 -6.086 -2.608 1.00 74.31 108 GLU A CA 1
ATOM 859 C C . GLU A 1 108 ? -15.562 -4.836 -3.085 1.00 74.31 108 GLU A C 1
ATOM 861 O O . GLU A 1 108 ? -16.083 -3.720 -3.122 1.00 74.31 108 GLU A O 1
ATOM 866 N N . LEU A 1 109 ? -14.306 -5.025 -3.483 1.00 79.00 109 LEU A N 1
ATOM 867 C CA . LEU A 1 109 ? -13.521 -3.999 -4.159 1.00 79.00 109 LEU A CA 1
ATOM 868 C C . LEU A 1 109 ? -13.246 -4.461 -5.585 1.00 79.00 109 LEU A C 1
ATOM 870 O O . LEU A 1 109 ? -12.427 -5.347 -5.818 1.00 79.00 109 LEU A O 1
ATOM 874 N N . SER A 1 110 ? -13.899 -3.832 -6.561 1.00 82.31 110 SER A N 1
ATOM 875 C CA . SER A 1 110 ? -13.603 -4.075 -7.975 1.00 82.31 110 SER A CA 1
ATOM 876 C C . SER A 1 110 ? -12.100 -3.922 -8.244 1.00 82.31 110 SER A C 1
ATOM 878 O O . SER A 1 110 ? -11.499 -2.920 -7.850 1.00 82.31 110 SER A O 1
ATOM 880 N N . ASN A 1 111 ? -11.496 -4.904 -8.920 1.00 91.00 111 ASN A N 1
ATOM 881 C CA . ASN A 1 111 ? -10.059 -4.958 -9.235 1.00 91.00 111 ASN A CA 1
ATOM 882 C C . ASN A 1 111 ? -9.109 -4.980 -8.024 1.00 91.00 111 ASN A C 1
ATOM 884 O O . ASN A 1 111 ? -7.905 -4.756 -8.193 1.00 91.00 111 ASN A O 1
ATOM 888 N N . CYS A 1 112 ? -9.611 -5.243 -6.816 1.00 93.19 112 CYS A N 1
ATOM 889 C CA . CYS A 1 112 ? -8.779 -5.413 -5.634 1.00 93.19 112 CYS A CA 1
ATOM 890 C C . CYS A 1 112 ? -9.133 -6.701 -4.886 1.00 93.19 112 CYS A C 1
ATOM 892 O O . CYS A 1 112 ? -10.230 -7.232 -5.002 1.00 93.19 112 CYS A O 1
ATOM 894 N N . GLN A 1 113 ? -8.194 -7.185 -4.084 1.00 92.94 113 GLN A N 1
ATOM 895 C CA . GLN A 1 113 ? -8.377 -8.339 -3.218 1.00 92.94 113 GLN A CA 1
ATOM 896 C C . GLN A 1 113 ? -7.675 -8.083 -1.889 1.00 92.94 113 GLN A C 1
ATOM 898 O O . GLN A 1 113 ? -6.526 -7.638 -1.859 1.00 92.94 113 GLN A O 1
ATOM 903 N N . ILE A 1 114 ? -8.350 -8.381 -0.783 1.00 93.06 114 ILE A N 1
ATOM 904 C CA . ILE A 1 114 ? -7.722 -8.373 0.537 1.00 93.06 114 ILE A CA 1
ATOM 905 C C . ILE A 1 114 ? -6.911 -9.658 0.688 1.00 93.06 114 ILE A C 1
ATOM 907 O O . ILE A 1 114 ? -7.438 -10.755 0.530 1.00 93.06 114 ILE A O 1
ATOM 911 N N . LEU A 1 115 ? -5.621 -9.509 0.980 1.00 93.31 115 LEU A N 1
ATOM 912 C CA . LEU A 1 115 ? -4.694 -10.628 1.142 1.00 93.31 115 LEU A CA 1
ATOM 913 C C . LEU A 1 115 ? -4.469 -10.988 2.609 1.00 93.31 115 LEU A C 1
ATOM 915 O O . LEU A 1 115 ? -4.289 -12.155 2.943 1.00 93.31 115 LEU A O 1
ATOM 919 N N . SER A 1 116 ? -4.428 -9.983 3.485 1.00 92.19 116 SER A N 1
ATOM 920 C CA . SER A 1 116 ? -4.063 -10.175 4.886 1.00 92.19 116 SER A CA 1
ATOM 921 C C . SER A 1 116 ? -4.640 -9.085 5.776 1.00 92.19 116 SER A C 1
ATOM 923 O O . SER A 1 116 ? -4.830 -7.944 5.345 1.00 92.19 116 SER A O 1
ATOM 925 N N . VAL A 1 117 ? -4.893 -9.445 7.034 1.00 92.62 117 VAL A N 1
ATOM 926 C CA . VAL A 1 117 ? -5.415 -8.554 8.066 1.00 92.62 117 VAL A CA 1
ATOM 927 C C . VAL A 1 117 ? -4.670 -8.800 9.368 1.00 92.62 117 VAL A C 1
ATOM 929 O O . VAL A 1 117 ? -4.493 -9.943 9.784 1.00 92.62 117 VAL A O 1
ATOM 932 N N . ALA A 1 118 ? -4.252 -7.732 10.042 1.00 92.88 118 ALA A N 1
ATOM 933 C CA . ALA A 1 118 ? -3.561 -7.844 11.320 1.00 92.88 118 ALA A CA 1
ATOM 934 C C . ALA A 1 118 ? -3.843 -6.659 12.243 1.00 92.88 118 ALA A C 1
ATOM 936 O O . ALA A 1 118 ? -4.078 -5.540 11.800 1.00 92.88 118 ALA A O 1
ATOM 937 N N . ARG A 1 119 ? -3.773 -6.878 13.557 1.00 93.38 119 ARG A N 1
ATOM 938 C CA . ARG A 1 119 ? -3.855 -5.799 14.550 1.00 93.38 119 ARG A CA 1
ATOM 939 C C . ARG A 1 119 ? -2.486 -5.190 14.817 1.00 93.38 119 ARG A C 1
ATOM 941 O O . ARG A 1 119 ? -1.485 -5.899 14.966 1.00 93.38 119 ARG A O 1
ATOM 948 N N . HIS A 1 120 ? -2.456 -3.869 14.952 1.00 94.94 120 HIS A N 1
ATOM 949 C CA . HIS A 1 120 ? -1.263 -3.148 15.350 1.00 94.94 120 HIS A CA 1
ATOM 950 C C . HIS A 1 120 ? -1.550 -1.958 16.272 1.00 94.94 120 HIS A C 1
ATOM 952 O O . HIS A 1 120 ? -2.632 -1.372 16.272 1.00 94.94 120 HIS A O 1
ATOM 958 N N . ARG A 1 121 ? -0.547 -1.571 17.066 1.00 94.31 121 ARG A N 1
ATOM 959 C CA . ARG A 1 121 ? -0.657 -0.459 18.024 1.00 94.31 121 ARG A CA 1
ATOM 960 C C . ARG A 1 121 ? -0.563 0.918 17.380 1.00 94.31 121 ARG A C 1
ATOM 962 O O . ARG A 1 121 ? -1.083 1.875 17.935 1.00 94.31 121 ARG A O 1
ATOM 969 N N . ARG A 1 122 ? 0.131 1.045 16.247 1.00 93.69 122 ARG A N 1
ATOM 970 C CA . ARG A 1 122 ? 0.439 2.344 15.632 1.00 93.69 122 ARG A CA 1
ATOM 971 C C . ARG A 1 122 ? -0.164 2.461 14.244 1.00 93.69 122 ARG A C 1
ATOM 973 O O . ARG A 1 122 ? -0.119 1.512 13.465 1.00 93.69 122 ARG A O 1
ATOM 980 N N . LYS A 1 123 ? -0.633 3.660 13.907 1.00 95.75 123 LYS A N 1
ATOM 981 C CA . LYS A 1 123 ? -1.046 4.019 12.550 1.00 95.75 123 LYS A CA 1
ATOM 982 C C . LYS A 1 123 ? 0.110 3.871 11.557 1.00 95.75 123 LYS A C 1
ATOM 984 O O . LYS A 1 123 ? 1.220 4.311 11.856 1.00 95.75 123 LYS A O 1
ATOM 989 N N . LEU A 1 124 ? -0.174 3.356 10.361 1.00 96.12 124 LEU A N 1
ATOM 990 C CA . LEU A 1 124 ? 0.762 3.357 9.239 1.00 96.12 124 LEU A CA 1
ATOM 991 C C . LEU A 1 124 ? 0.912 4.787 8.706 1.00 96.12 124 LEU A C 1
ATOM 993 O O . LEU A 1 124 ? -0.077 5.443 8.358 1.00 96.12 124 LEU A O 1
ATOM 997 N N . ARG A 1 125 ? 2.144 5.299 8.675 1.00 94.44 125 ARG A N 1
ATOM 998 C CA . ARG A 1 125 ? 2.444 6.685 8.288 1.00 94.44 125 ARG A CA 1
ATOM 999 C C . ARG A 1 125 ? 3.197 6.717 6.968 1.00 94.44 125 ARG A C 1
ATOM 1001 O O . ARG A 1 125 ? 3.792 5.736 6.549 1.00 94.44 125 ARG A O 1
ATOM 1008 N N . ARG A 1 126 ? 3.194 7.874 6.309 1.00 93.12 126 ARG A N 1
ATOM 1009 C CA . ARG A 1 126 ? 3.966 8.053 5.077 1.00 93.12 126 ARG A CA 1
ATOM 1010 C C . ARG A 1 126 ? 5.456 7.822 5.337 1.00 93.12 126 ARG A C 1
ATOM 1012 O O . ARG A 1 126 ? 5.965 8.252 6.366 1.00 93.12 126 ARG A O 1
ATOM 1019 N N . GLY A 1 127 ? 6.125 7.170 4.393 1.00 89.94 127 GLY A N 1
ATOM 1020 C CA . GLY A 1 127 ? 7.553 6.870 4.450 1.00 89.94 127 GLY A CA 1
ATOM 1021 C C . GLY A 1 127 ? 7.939 5.688 5.341 1.00 89.94 127 GLY A C 1
ATOM 1022 O O . GLY A 1 127 ? 9.118 5.388 5.413 1.00 89.94 127 GLY A O 1
ATOM 1023 N N . THR A 1 128 ? 6.997 4.992 5.990 1.00 88.69 128 THR A N 1
ATOM 1024 C CA . THR A 1 128 ? 7.326 3.886 6.917 1.00 88.69 128 THR A CA 1
ATOM 1025 C C . THR A 1 128 ? 7.356 2.504 6.260 1.00 88.69 128 THR A C 1
ATOM 1027 O O . THR A 1 128 ? 7.286 1.498 6.960 1.00 88.69 128 THR A O 1
ATOM 1030 N N . HIS A 1 129 ? 7.388 2.433 4.929 1.00 89.62 129 HIS A N 1
ATOM 1031 C CA . HIS A 1 129 ? 7.668 1.171 4.245 1.00 89.62 129 HIS A CA 1
ATOM 1032 C C . HIS A 1 129 ? 9.180 0.963 4.220 1.00 89.62 129 HIS A C 1
ATOM 1034 O O . HIS A 1 129 ? 9.933 1.932 4.149 1.00 89.62 129 HIS A O 1
ATOM 1040 N N . TYR A 1 130 ? 9.609 -0.292 4.262 1.00 92.50 130 TYR A N 1
ATOM 1041 C CA . TYR A 1 130 ? 11.019 -0.642 4.125 1.00 92.50 130 TYR A CA 1
ATOM 1042 C C . TYR A 1 130 ? 11.507 -0.415 2.696 1.00 92.50 130 TYR A C 1
ATOM 1044 O O . TYR A 1 130 ? 12.576 0.130 2.445 1.00 92.50 130 TYR A O 1
ATOM 1052 N N . GLY A 1 131 ? 10.677 -0.835 1.748 1.00 94.81 131 GLY A N 1
ATOM 1053 C CA . GLY A 1 131 ? 10.985 -0.800 0.336 1.00 94.81 131 GLY A CA 1
ATOM 1054 C C . GLY A 1 131 ? 9.870 -1.443 -0.467 1.00 94.81 131 GLY A C 1
ATOM 1055 O O . GLY A 1 131 ? 8.785 -1.732 0.047 1.00 94.81 131 GLY A O 1
ATOM 1056 N N . ASN A 1 132 ? 10.142 -1.647 -1.747 1.00 95.62 132 ASN A N 1
ATOM 1057 C CA . ASN A 1 132 ? 9.233 -2.339 -2.642 1.00 95.62 132 ASN A CA 1
ATOM 1058 C C . ASN A 1 132 ? 10.030 -3.402 -3.391 1.00 95.62 132 ASN A C 1
ATOM 1060 O O . ASN A 1 132 ? 11.127 -3.118 -3.876 1.00 95.62 132 ASN A O 1
ATOM 1064 N N . ARG A 1 133 ? 9.480 -4.609 -3.483 1.00 96.88 133 ARG A N 1
ATOM 1065 C CA . ARG A 1 133 ? 9.979 -5.634 -4.397 1.00 96.88 133 ARG A CA 1
ATOM 1066 C C . ARG A 1 133 ? 9.275 -5.442 -5.737 1.00 96.88 133 ARG A C 1
ATOM 1068 O O . ARG A 1 133 ? 8.058 -5.287 -5.779 1.00 96.88 133 ARG A O 1
ATOM 1075 N N . PHE A 1 134 ? 10.059 -5.425 -6.810 1.00 97.44 134 PHE A N 1
ATOM 1076 C CA . PHE A 1 134 ? 9.562 -5.268 -8.171 1.00 97.44 134 PHE A CA 1
ATOM 1077 C C . PHE A 1 134 ? 9.788 -6.551 -8.959 1.00 97.44 134 PHE A C 1
ATOM 1079 O O . PHE A 1 134 ? 10.873 -7.131 -8.899 1.00 97.44 134 PHE A O 1
ATOM 1086 N N . GLU A 1 135 ? 8.780 -6.940 -9.726 1.00 98.06 135 GLU A N 1
ATOM 1087 C CA . GLU A 1 135 ? 8.902 -7.908 -10.812 1.00 98.06 135 GLU A CA 1
ATOM 1088 C C . GLU A 1 135 ? 8.476 -7.197 -12.095 1.00 98.06 135 GLU A C 1
ATOM 1090 O O . GLU A 1 135 ? 7.405 -6.585 -12.145 1.00 98.06 135 GLU A O 1
ATOM 1095 N N . ILE A 1 136 ? 9.370 -7.177 -13.085 1.00 97.62 136 ILE A N 1
ATOM 1096 C CA . ILE A 1 136 ? 9.206 -6.395 -14.311 1.00 97.62 136 ILE A CA 1
ATOM 1097 C C . ILE A 1 136 ? 9.450 -7.304 -15.508 1.00 97.62 136 ILE A C 1
ATOM 1099 O O . ILE A 1 136 ? 10.503 -7.935 -15.597 1.00 97.62 136 ILE A O 1
ATOM 1103 N N . ILE A 1 137 ? 8.494 -7.310 -16.434 1.00 97.88 137 ILE A N 1
ATOM 1104 C CA . ILE A 1 137 ? 8.602 -7.952 -17.745 1.00 97.88 137 ILE A CA 1
ATOM 1105 C C . ILE A 1 137 ? 8.851 -6.851 -18.787 1.00 97.88 137 ILE A C 1
ATOM 1107 O O . ILE A 1 137 ? 8.191 -5.806 -18.752 1.00 97.88 137 ILE A O 1
ATOM 1111 N N . LEU A 1 138 ? 9.839 -7.069 -19.663 1.00 95.19 138 LEU A N 1
ATOM 1112 C CA . LEU A 1 138 ? 10.301 -6.142 -20.707 1.00 95.19 138 LEU A CA 1
ATOM 1113 C C . LEU A 1 138 ? 10.089 -6.732 -22.109 1.00 95.19 138 LEU A C 1
ATOM 1115 O O . LEU A 1 138 ? 10.325 -7.953 -22.244 1.00 95.19 138 LEU A O 1
#